Protein AF-A0A349UXV6-F1 (afdb_monomer_lite)

Secondary structure (DSSP, 8-state):
----STTPPP-TT---EEEEEEEEESSSS-EEEEEEEEESS-TT-HHHHHHHHHHHHHHHHHHHHHHHHHHHHHHT--S-----GGGHHHHHHHHHHHHHHHHHHT-

pLDDT: mean 93.15, std 4.02, range [66.38, 98.0]

Foldseek 3Di:
DDQDDPPGDDDPPDKDKDKDWDWADPDPLDIDIDIDIDIPPDPPDVVVVVVVVVVVVVVVVVVVVVVNVVSVCVVVPDDDDDDDPVCPVVVVVVVVVVVVVVVVVVD

Sequence (107 aa):
IGTGGPDRPAVDKTYINVSYNFMTPVDDGLTRYFWFQHRNTDPNDESVSKFMNDGARMAFEEDRAVLTEVHKGMRDRHTPNIDLRLDAGAKLFRKQLQQRIDIENSN

Radius of gyration: 19.34 Å; chains: 1; bounding box: 49×35×49 Å

Structure (mmCIF, N/CA/C/O backbone):
data_AF-A0A349UXV6-F1
#
_entry.id   AF-A0A349UXV6-F1
#
loop_
_atom_site.group_PDB
_atom_site.id
_atom_site.type_symbol
_atom_site.label_atom_id
_atom_site.label_alt_id
_atom_site.label_comp_id
_atom_site.label_asym_id
_atom_site.label_entity_id
_atom_site.label_seq_id
_atom_site.pdbx_PDB_ins_code
_atom_site.Cartn_x
_atom_site.Cartn_y
_atom_site.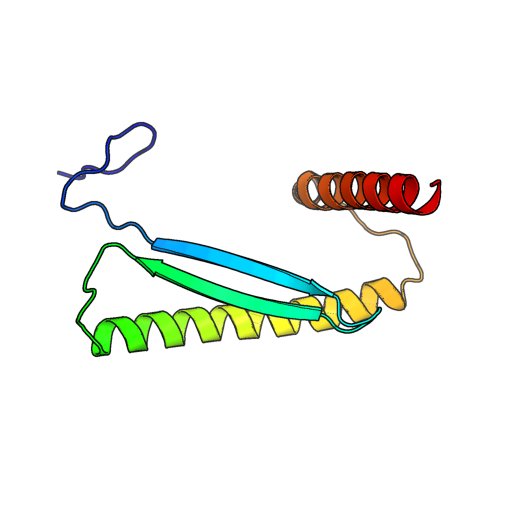Cartn_z
_atom_site.occupancy
_atom_site.B_iso_or_equiv
_atom_site.auth_seq_id
_atom_site.auth_comp_id
_atom_site.auth_asym_id
_atom_site.auth_atom_id
_atom_site.pdbx_PDB_model_num
ATOM 1 N N . ILE A 1 1 ? 29.730 -4.682 -12.077 1.00 78.19 1 ILE A N 1
ATOM 2 C CA . ILE A 1 1 ? 29.758 -3.677 -10.984 1.00 78.19 1 ILE A CA 1
ATOM 3 C C . ILE A 1 1 ? 28.313 -3.257 -10.728 1.00 78.19 1 ILE A C 1
ATOM 5 O O . ILE A 1 1 ? 27.645 -2.913 -11.695 1.00 78.19 1 ILE A O 1
ATOM 9 N N . GLY A 1 2 ? 27.807 -3.375 -9.496 1.00 84.06 2 GLY A N 1
ATOM 10 C CA . GLY A 1 2 ? 26.452 -2.929 -9.138 1.00 84.06 2 GLY A CA 1
ATOM 11 C C . GLY A 1 2 ? 26.426 -1.429 -8.836 1.00 84.06 2 GLY A C 1
ATOM 12 O O . GLY A 1 2 ? 27.364 -0.918 -8.232 1.00 84.06 2 GLY A O 1
ATOM 13 N N . THR A 1 3 ? 25.380 -0.728 -9.274 1.00 88.88 3 THR A N 1
ATOM 14 C CA . THR A 1 3 ? 25.244 0.735 -9.128 1.00 88.88 3 THR A CA 1
ATOM 15 C C . THR A 1 3 ? 24.191 1.158 -8.097 1.00 88.88 3 THR A C 1
ATOM 17 O O . THR A 1 3 ? 24.025 2.351 -7.864 1.00 88.88 3 THR A O 1
ATOM 20 N N . GLY A 1 4 ? 23.481 0.207 -7.478 1.00 87.25 4 GLY A N 1
ATOM 21 C CA . GLY A 1 4 ? 22.444 0.473 -6.473 1.00 87.25 4 GLY A CA 1
ATOM 22 C C . GLY A 1 4 ? 22.983 0.654 -5.049 1.00 87.25 4 GLY A C 1
ATOM 23 O O . GLY A 1 4 ? 24.112 0.270 -4.745 1.00 87.25 4 GLY A O 1
ATOM 24 N N . GLY A 1 5 ? 22.153 1.219 -4.169 1.00 85.56 5 GLY A N 1
ATOM 25 C CA . GLY A 1 5 ? 22.423 1.370 -2.736 1.00 85.56 5 GLY A CA 1
ATOM 26 C C . GLY A 1 5 ? 21.820 2.654 -2.153 1.00 85.56 5 GLY A C 1
ATOM 27 O O . GLY A 1 5 ? 21.416 3.528 -2.923 1.00 85.56 5 GLY A O 1
ATOM 28 N N . PRO A 1 6 ? 21.766 2.785 -0.814 1.00 86.69 6 PRO A N 1
ATOM 29 C CA . PRO A 1 6 ? 21.402 4.039 -0.157 1.00 86.69 6 PRO A CA 1
ATOM 30 C C . PRO A 1 6 ? 22.271 5.196 -0.660 1.00 86.69 6 PRO A C 1
ATOM 32 O O . PRO A 1 6 ? 23.461 5.006 -0.922 1.00 86.69 6 PRO A O 1
ATOM 35 N N . ASP A 1 7 ? 21.661 6.369 -0.834 1.00 87.75 7 ASP A N 1
ATOM 36 C CA . ASP A 1 7 ? 22.309 7.620 -1.262 1.00 87.75 7 ASP A CA 1
ATOM 37 C C . ASP A 1 7 ? 23.028 7.571 -2.624 1.00 87.75 7 ASP A C 1
ATOM 39 O O . ASP A 1 7 ? 23.744 8.501 -3.003 1.00 87.75 7 ASP A O 1
ATOM 43 N N . ARG A 1 8 ? 22.835 6.501 -3.406 1.00 89.69 8 ARG A N 1
ATOM 44 C CA . ARG A 1 8 ? 23.324 6.427 -4.784 1.00 89.69 8 ARG A CA 1
ATOM 45 C C . ARG A 1 8 ? 22.347 7.147 -5.717 1.00 89.69 8 ARG A C 1
ATOM 47 O O . ARG A 1 8 ? 21.142 6.909 -5.621 1.00 89.69 8 ARG A O 1
ATOM 54 N N . PRO A 1 9 ? 22.835 7.990 -6.646 1.00 90.50 9 PRO A N 1
ATOM 55 C CA . PRO A 1 9 ? 21.965 8.600 -7.639 1.00 90.50 9 PRO A CA 1
ATOM 56 C C . PRO A 1 9 ? 21.369 7.525 -8.551 1.00 90.50 9 PRO A C 1
ATOM 58 O O . PRO A 1 9 ? 22.006 6.505 -8.834 1.00 90.50 9 PRO A O 1
ATOM 61 N N . ALA A 1 10 ? 20.154 7.772 -9.039 1.00 89.81 10 ALA A N 1
ATOM 62 C CA . ALA A 1 10 ? 19.598 6.966 -10.114 1.00 89.81 10 ALA A CA 1
ATOM 63 C C . ALA A 1 10 ? 20.486 7.093 -11.362 1.00 89.81 10 ALA A C 1
ATOM 65 O O . ALA A 1 10 ? 20.942 8.182 -11.709 1.00 89.81 10 ALA A O 1
ATOM 66 N N . VAL A 1 11 ? 20.732 5.965 -12.018 1.00 91.31 11 VAL A N 1
ATOM 67 C CA . VAL A 1 11 ? 21.422 5.874 -13.308 1.00 91.31 11 VAL A CA 1
ATOM 68 C C . VAL A 1 11 ? 20.445 5.325 -14.344 1.00 91.31 11 VAL A C 1
ATOM 70 O O . VAL A 1 11 ? 19.387 4.817 -13.979 1.00 91.31 11 VAL A O 1
ATOM 73 N N . ASP A 1 12 ? 20.814 5.331 -15.622 1.00 90.12 12 ASP A N 1
ATOM 74 C CA . ASP A 1 12 ? 19.947 4.855 -16.715 1.00 90.12 12 ASP A CA 1
ATOM 75 C C . ASP A 1 12 ? 19.434 3.415 -16.526 1.00 90.12 12 ASP A C 1
ATOM 77 O O . ASP A 1 12 ? 18.393 3.040 -17.054 1.00 90.12 12 ASP A O 1
ATOM 81 N N . LYS A 1 13 ? 20.156 2.595 -15.751 1.00 89.38 13 LYS A N 1
ATOM 82 C CA . LYS A 1 13 ? 19.789 1.205 -15.428 1.00 89.38 13 LYS A CA 1
ATOM 83 C C . LYS A 1 13 ? 19.021 1.046 -14.113 1.00 89.38 13 LYS A C 1
ATOM 85 O O . LYS A 1 13 ? 18.758 -0.082 -13.701 1.00 89.38 13 LYS A O 1
ATOM 90 N N . THR A 1 14 ? 18.711 2.133 -13.413 1.00 91.56 14 THR A N 1
ATOM 91 C CA . THR A 1 14 ? 17.946 2.073 -12.167 1.00 91.56 14 THR A CA 1
ATOM 92 C C . THR A 1 14 ? 16.498 1.735 -12.488 1.00 91.56 14 THR A C 1
ATOM 94 O O . THR A 1 14 ? 15.780 2.535 -13.084 1.00 91.56 14 THR A O 1
ATOM 97 N N . TYR A 1 15 ? 16.055 0.559 -12.053 1.00 90.50 15 TYR A N 1
ATOM 98 C CA . TYR A 1 15 ? 14.643 0.206 -12.070 1.00 90.50 15 TYR A CA 1
ATOM 99 C C . TYR A 1 15 ? 13.908 0.952 -10.954 1.00 90.50 15 TYR A C 1
ATOM 101 O O . TYR A 1 15 ? 14.271 0.845 -9.782 1.00 90.50 15 TYR A O 1
ATOM 109 N N . ILE A 1 16 ? 12.875 1.704 -11.327 1.00 91.56 16 ILE A N 1
ATOM 110 C CA . ILE A 1 16 ? 11.991 2.417 -10.411 1.00 91.56 16 ILE A CA 1
ATOM 111 C C . ILE A 1 16 ? 10.576 1.917 -10.668 1.00 91.56 16 ILE A C 1
ATOM 113 O O . ILE A 1 16 ? 10.067 2.027 -11.783 1.00 91.56 16 ILE A O 1
ATOM 117 N N . ASN A 1 17 ? 9.940 1.400 -9.620 1.00 92.75 17 ASN A N 1
ATOM 118 C CA . ASN A 1 17 ? 8.523 1.073 -9.616 1.00 92.75 17 ASN A CA 1
ATOM 119 C C . ASN A 1 17 ? 7.890 1.642 -8.349 1.00 92.75 17 ASN A C 1
ATOM 121 O O . ASN A 1 17 ? 8.276 1.294 -7.233 1.00 92.75 17 ASN A O 1
ATOM 125 N N . VAL A 1 18 ? 6.953 2.559 -8.549 1.00 93.69 18 VAL A N 1
ATOM 126 C CA . VAL A 1 18 ? 6.222 3.240 -7.491 1.00 93.69 18 VAL A CA 1
ATOM 127 C C . VAL A 1 18 ? 4.832 2.628 -7.411 1.00 93.69 18 VAL A C 1
ATOM 129 O O . VAL A 1 18 ? 4.074 2.668 -8.380 1.00 93.69 18 VAL A O 1
ATOM 132 N N . SER A 1 19 ? 4.501 2.079 -6.243 1.00 92.56 19 SER A N 1
ATOM 133 C CA . SER A 1 19 ? 3.174 1.546 -5.940 1.00 92.56 19 SER A CA 1
ATOM 134 C C . SER A 1 19 ? 2.328 2.616 -5.258 1.00 92.56 19 SER A C 1
ATOM 136 O O . SER A 1 19 ? 2.729 3.174 -4.235 1.00 92.56 19 SER A O 1
ATOM 138 N N . TYR A 1 20 ? 1.157 2.895 -5.822 1.00 93.88 20 TYR A N 1
ATOM 139 C CA . TYR A 1 20 ? 0.185 3.830 -5.274 1.00 93.88 20 TYR A CA 1
ATOM 140 C C . TYR A 1 20 ? -1.004 3.069 -4.702 1.00 93.88 20 TYR A C 1
ATOM 142 O O . TYR A 1 20 ? -1.534 2.173 -5.356 1.00 93.88 20 TYR A O 1
ATOM 150 N N . ASN A 1 21 ? -1.429 3.452 -3.497 1.00 93.50 21 ASN A N 1
ATOM 151 C CA . ASN A 1 21 ? -2.471 2.770 -2.736 1.00 93.50 21 ASN A CA 1
ATOM 152 C C . ASN A 1 21 ? -3.394 3.811 -2.097 1.00 93.50 21 ASN A C 1
ATOM 154 O O . ASN A 1 21 ? -2.971 4.561 -1.217 1.00 93.50 21 ASN A O 1
ATOM 158 N N . PHE A 1 22 ? -4.645 3.867 -2.551 1.00 93.62 22 PHE A N 1
ATOM 159 C CA . PHE A 1 22 ? -5.644 4.820 -2.074 1.00 93.62 22 PHE A CA 1
ATOM 160 C C . PHE A 1 22 ? -6.877 4.079 -1.577 1.00 93.62 22 PHE A C 1
ATOM 162 O O . PHE A 1 22 ? -7.478 3.299 -2.312 1.00 93.62 22 PHE A O 1
ATOM 169 N N . MET A 1 23 ? -7.285 4.355 -0.344 1.00 92.88 23 MET A N 1
ATOM 170 C CA . MET A 1 23 ? -8.504 3.804 0.238 1.00 92.88 23 MET A CA 1
ATOM 171 C C . MET A 1 23 ? -9.515 4.926 0.440 1.00 92.88 23 MET A C 1
ATOM 173 O O . MET A 1 23 ? -9.207 5.948 1.053 1.00 92.88 23 MET A O 1
ATOM 177 N N . THR A 1 24 ? -10.719 4.733 -0.082 1.00 95.56 24 THR A N 1
ATOM 178 C CA . THR A 1 24 ? -11.844 5.650 0.085 1.00 95.56 24 THR A CA 1
ATOM 179 C C . THR A 1 24 ? -12.952 4.920 0.841 1.00 95.56 24 THR A C 1
ATOM 181 O O . THR A 1 24 ? -13.493 3.949 0.300 1.00 95.56 24 THR A O 1
ATOM 184 N N . PRO A 1 25 ? -13.300 5.358 2.064 1.00 94.31 25 PRO A N 1
ATOM 185 C CA . PRO A 1 25 ? -14.436 4.809 2.796 1.00 94.31 25 PRO A CA 1
ATOM 186 C C . PRO A 1 25 ? -15.723 4.929 1.977 1.00 94.31 25 PRO A C 1
ATOM 188 O O . PRO A 1 25 ? -15.969 5.965 1.358 1.00 94.31 25 PRO A O 1
ATOM 191 N N . VAL A 1 26 ? -16.521 3.863 1.953 1.00 97.19 26 VAL A N 1
ATOM 192 C CA . VAL A 1 26 ? -17.882 3.874 1.396 1.00 97.19 26 VAL A CA 1
ATOM 193 C C . VAL A 1 26 ? -18.884 3.934 2.544 1.00 97.19 26 VAL A C 1
ATOM 195 O O . VAL A 1 26 ? -19.758 4.795 2.545 1.00 97.19 26 VAL A O 1
ATOM 198 N N . ASP A 1 27 ? -18.701 3.062 3.534 1.00 95.00 27 ASP A N 1
ATOM 199 C CA . ASP A 1 27 ? -19.425 3.030 4.804 1.00 95.00 27 ASP A CA 1
ATOM 200 C C . ASP A 1 27 ? -18.500 2.493 5.922 1.00 95.00 27 ASP A C 1
ATOM 202 O O . ASP A 1 27 ? -17.272 2.537 5.791 1.00 95.00 27 ASP A O 1
ATOM 206 N N . ASP A 1 28 ? -19.069 2.044 7.044 1.00 90.81 28 ASP A N 1
ATOM 207 C CA . ASP A 1 28 ? -18.330 1.574 8.221 1.00 90.81 28 ASP A CA 1
ATOM 208 C C . ASP A 1 28 ? -17.602 0.231 8.014 1.00 90.81 28 ASP A C 1
ATOM 210 O O . ASP A 1 28 ? -16.570 -0.014 8.648 1.00 90.81 28 ASP A O 1
ATOM 214 N N . GLY A 1 29 ? -18.112 -0.621 7.122 1.00 92.94 29 GLY A N 1
ATOM 215 C CA . GLY A 1 29 ? -17.597 -1.960 6.834 1.00 92.94 29 GLY A CA 1
ATOM 216 C C . GLY A 1 29 ? -17.026 -2.123 5.426 1.00 92.94 29 GLY A C 1
ATOM 217 O O . GLY A 1 29 ? -16.421 -3.155 5.122 1.00 92.94 29 GLY A O 1
ATOM 218 N N . LEU A 1 30 ? -17.196 -1.122 4.560 1.00 94.19 30 LEU A N 1
ATOM 219 C CA . LEU A 1 30 ? -16.803 -1.167 3.160 1.00 94.19 30 LEU A CA 1
ATOM 220 C C . LEU A 1 30 ? -15.878 -0.005 2.791 1.00 94.19 30 LEU A C 1
ATOM 222 O O . LEU A 1 30 ? -16.176 1.175 2.972 1.00 94.19 30 LEU A O 1
ATOM 226 N N . THR A 1 31 ? -14.756 -0.350 2.163 1.00 94.81 31 THR A N 1
ATOM 227 C CA . THR A 1 31 ? -13.820 0.606 1.571 1.00 94.81 31 THR A CA 1
ATOM 228 C C . THR A 1 31 ? -13.596 0.266 0.108 1.00 94.81 31 THR A C 1
ATOM 230 O O . THR A 1 31 ? -13.529 -0.905 -0.274 1.00 94.81 31 THR A O 1
ATOM 233 N N . ARG A 1 32 ? -13.437 1.295 -0.723 1.00 94.94 32 ARG A N 1
ATOM 234 C CA . ARG A 1 32 ? -12.941 1.136 -2.087 1.00 94.94 32 ARG A CA 1
ATOM 235 C C . ARG A 1 32 ? -11.439 1.359 -2.093 1.00 94.94 32 ARG A C 1
ATOM 237 O O . ARG A 1 32 ? -10.972 2.431 -1.724 1.00 94.94 32 ARG A O 1
ATOM 244 N N . TYR A 1 33 ? -10.698 0.347 -2.522 1.00 93.44 33 TYR A N 1
ATOM 245 C CA . TYR A 1 33 ? -9.244 0.382 -2.558 1.00 93.44 33 TYR A CA 1
ATOM 246 C C . TYR A 1 33 ? -8.767 0.440 -4.016 1.00 93.44 33 TYR A C 1
ATOM 248 O O . TYR A 1 33 ? -8.914 -0.516 -4.776 1.00 93.44 33 TYR A O 1
ATOM 256 N N . PHE A 1 34 ? -8.235 1.598 -4.402 1.00 92.75 34 PHE A N 1
ATOM 257 C CA . PHE A 1 34 ? -7.598 1.842 -5.689 1.00 92.75 34 PHE A CA 1
ATOM 258 C C . PHE A 1 34 ? -6.095 1.608 -5.579 1.00 92.75 34 PHE A C 1
ATOM 260 O O . PHE A 1 34 ? -5.435 2.159 -4.695 1.00 92.75 34 PHE A O 1
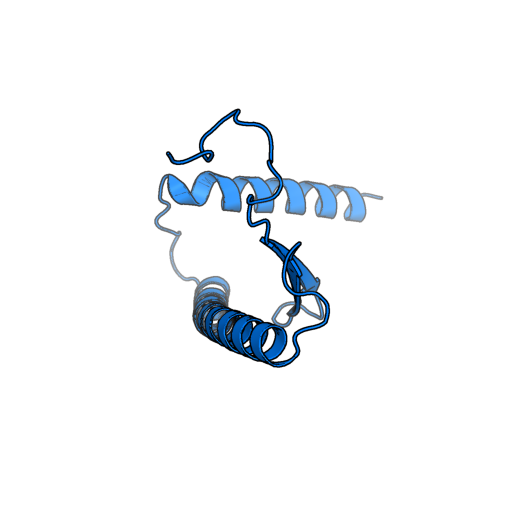ATOM 267 N N . TRP A 1 35 ? -5.555 0.840 -6.515 1.00 92.56 35 TRP A N 1
ATOM 268 C CA . TRP A 1 35 ? -4.132 0.558 -6.603 1.00 92.56 35 TRP A CA 1
ATOM 269 C C . TRP A 1 35 ? -3.669 0.653 -8.051 1.00 92.56 35 TRP A C 1
ATOM 271 O O . TRP A 1 35 ? -4.424 0.362 -8.979 1.00 92.56 35 TRP A O 1
ATOM 281 N N . PHE A 1 36 ? -2.425 1.078 -8.238 1.00 92.00 36 PHE A N 1
ATOM 282 C CA . PHE A 1 36 ? -1.726 0.986 -9.514 1.00 92.00 36 PHE A CA 1
ATOM 283 C C . PHE A 1 36 ? -0.224 1.140 -9.299 1.00 92.00 36 PHE A C 1
ATOM 285 O O . PHE A 1 36 ? 0.240 1.636 -8.270 1.00 92.00 36 PHE A O 1
ATOM 292 N N . GLN A 1 37 ? 0.540 0.724 -10.301 1.00 92.19 37 GLN A N 1
ATOM 293 C CA . GLN A 1 37 ? 1.988 0.851 -10.309 1.00 92.19 37 GLN A CA 1
ATOM 294 C C . GLN A 1 37 ? 2.433 1.730 -11.470 1.00 92.19 37 GLN A C 1
ATOM 296 O O . GLN A 1 37 ? 1.928 1.608 -12.586 1.00 92.19 37 GLN A O 1
ATOM 301 N N . HIS A 1 38 ? 3.409 2.592 -11.208 1.00 93.81 38 HIS A N 1
ATOM 302 C CA . HIS A 1 38 ? 4.093 3.376 -12.225 1.00 93.81 38 HIS A CA 1
ATOM 303 C C . HIS A 1 38 ? 5.558 2.949 -12.267 1.00 93.81 38 HIS A C 1
ATOM 305 O O . HIS A 1 38 ? 6.254 3.012 -11.253 1.00 93.81 38 HIS A O 1
ATOM 311 N N . ARG A 1 39 ? 6.023 2.509 -13.438 1.00 93.81 39 ARG A N 1
ATOM 312 C CA . ARG A 1 39 ? 7.405 2.069 -13.654 1.00 93.81 39 ARG A CA 1
ATOM 313 C C . ARG A 1 39 ? 8.091 2.888 -14.741 1.00 93.81 39 ARG A C 1
ATOM 315 O O . ARG A 1 39 ? 7.436 3.347 -15.670 1.00 93.81 39 ARG A O 1
ATOM 322 N N . ASN A 1 40 ? 9.412 3.018 -14.642 1.00 94.50 40 ASN A N 1
ATOM 323 C CA . ASN A 1 40 ? 10.235 3.758 -15.606 1.00 94.50 40 ASN A CA 1
ATOM 324 C C . ASN A 1 40 ? 10.776 2.904 -16.772 1.00 94.50 40 ASN A C 1
ATOM 326 O O . ASN A 1 40 ? 11.621 3.373 -17.529 1.00 94.50 40 ASN A O 1
ATOM 330 N N . THR A 1 41 ? 10.333 1.654 -16.896 1.00 93.31 41 THR A N 1
ATOM 331 C CA . THR A 1 41 ? 10.849 0.662 -17.851 1.00 93.31 41 THR A CA 1
ATOM 332 C C . THR A 1 41 ? 9.735 0.103 -18.723 1.00 93.31 41 THR A C 1
ATOM 334 O O . THR A 1 41 ? 8.584 -0.001 -18.290 1.00 93.31 41 THR A O 1
ATOM 337 N N . ASP A 1 42 ? 10.096 -0.247 -19.958 1.00 94.25 42 ASP A N 1
ATOM 338 C CA . ASP A 1 42 ? 9.239 -0.943 -20.922 1.00 94.25 42 ASP A CA 1
ATOM 339 C C . ASP A 1 42 ? 7.820 -0.340 -21.033 1.00 94.25 42 ASP A C 1
ATOM 341 O O . ASP A 1 42 ? 6.823 -1.041 -20.819 1.00 94.25 42 ASP A O 1
ATOM 345 N N . PRO A 1 43 ? 7.695 0.977 -21.319 1.00 93.75 43 PRO A N 1
ATOM 346 C CA . PRO A 1 43 ? 6.406 1.673 -21.285 1.00 93.75 43 PRO A CA 1
ATOM 347 C C . PRO A 1 43 ? 5.447 1.217 -22.391 1.00 93.75 43 PRO A C 1
ATOM 349 O O . PRO A 1 43 ? 4.238 1.341 -22.235 1.00 93.75 43 PRO A O 1
ATOM 352 N N . ASN A 1 44 ? 5.986 0.675 -23.487 1.00 96.75 44 ASN A N 1
ATOM 353 C CA . ASN A 1 44 ? 5.223 0.214 -24.649 1.00 96.75 44 ASN A CA 1
ATOM 354 C C . ASN A 1 44 ? 5.179 -1.322 -24.760 1.00 96.75 44 ASN A C 1
ATOM 356 O O . ASN A 1 44 ? 4.677 -1.840 -25.753 1.00 96.75 44 ASN A O 1
ATOM 360 N N . ASP A 1 45 ? 5.735 -2.055 -23.787 1.00 97.62 45 ASP A N 1
ATOM 361 C CA . ASP A 1 45 ? 5.706 -3.519 -23.791 1.00 97.62 45 ASP A CA 1
ATOM 362 C C . ASP A 1 45 ? 4.457 -4.017 -23.054 1.00 97.62 45 ASP A C 1
ATOM 364 O O . ASP A 1 45 ? 4.336 -3.951 -21.822 1.00 97.62 45 ASP A O 1
ATOM 368 N N . GLU A 1 46 ? 3.493 -4.512 -23.825 1.00 97.12 46 GLU A N 1
ATOM 369 C CA . GLU A 1 46 ? 2.247 -5.058 -23.290 1.00 97.12 46 GLU A CA 1
ATOM 370 C C . GLU A 1 46 ? 2.466 -6.346 -22.488 1.00 97.12 46 GLU A C 1
ATOM 372 O O . GLU A 1 46 ? 1.755 -6.584 -21.510 1.00 97.12 46 GLU A O 1
ATOM 377 N N . SER A 1 47 ? 3.465 -7.159 -22.845 1.00 97.94 47 SER A N 1
ATOM 378 C CA . SER A 1 47 ? 3.750 -8.421 -22.156 1.00 97.94 47 SER A CA 1
ATOM 379 C C . SER A 1 47 ? 4.296 -8.172 -20.750 1.00 97.94 47 SER A C 1
ATOM 381 O O . SER A 1 47 ? 3.810 -8.766 -19.782 1.00 97.94 47 SER A O 1
ATOM 383 N N . VAL A 1 48 ? 5.214 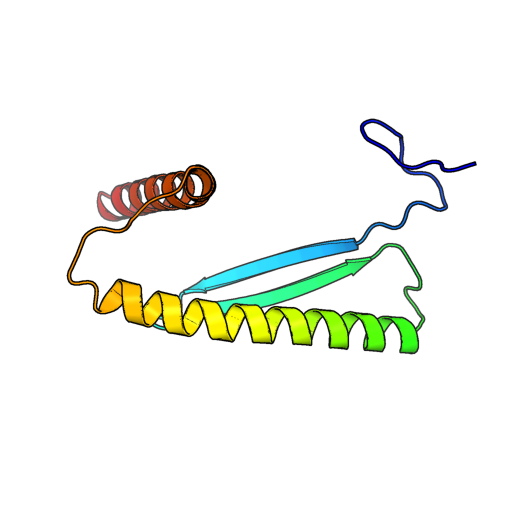-7.208 -20.614 1.00 95.56 48 VAL A N 1
ATOM 384 C CA . VAL A 1 48 ? 5.726 -6.751 -19.315 1.00 95.56 48 VAL A CA 1
ATOM 385 C C . VAL A 1 48 ? 4.605 -6.098 -18.515 1.00 95.56 48 VAL A C 1
ATOM 387 O O . VAL A 1 48 ? 4.438 -6.390 -17.330 1.00 95.56 48 VAL A O 1
ATOM 390 N N . SER A 1 49 ? 3.783 -5.261 -19.156 1.00 95.25 49 SER A N 1
ATOM 391 C CA . SER A 1 49 ? 2.632 -4.626 -18.503 1.00 95.25 49 SER A CA 1
ATOM 392 C C . SER A 1 49 ? 1.665 -5.652 -17.921 1.00 95.25 49 SER A C 1
ATOM 394 O O . SER A 1 49 ? 1.262 -5.527 -16.764 1.00 95.25 49 SER A O 1
ATOM 396 N N . LYS A 1 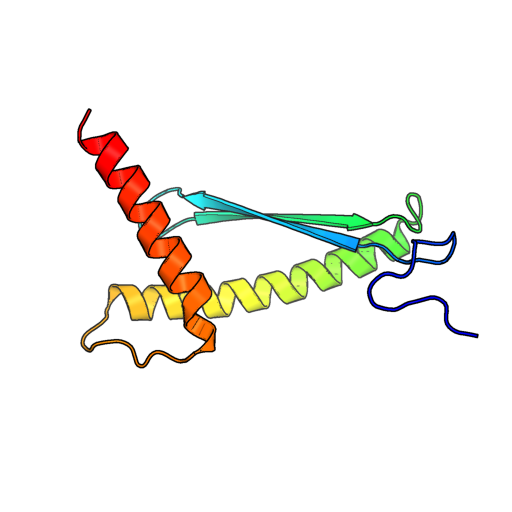50 ? 1.338 -6.692 -18.693 1.00 96.31 50 LYS A N 1
ATOM 397 C CA . LYS A 1 50 ? 0.468 -7.778 -18.252 1.00 96.31 50 LYS A CA 1
ATOM 398 C C . LYS A 1 50 ? 1.077 -8.549 -17.084 1.00 96.31 50 LYS A C 1
ATOM 400 O O . LYS A 1 50 ? 0.402 -8.726 -16.075 1.00 96.31 50 LYS A O 1
ATOM 405 N N . PHE A 1 51 ? 2.337 -8.965 -17.199 1.00 95.25 51 PHE A N 1
ATOM 406 C CA . PHE A 1 51 ? 3.021 -9.721 -16.149 1.00 95.25 51 PHE A CA 1
ATOM 407 C C . PHE A 1 51 ? 3.044 -8.960 -14.815 1.00 95.25 51 PHE A C 1
ATOM 409 O O . PHE A 1 51 ? 2.673 -9.500 -13.774 1.00 95.25 51 PHE A O 1
ATOM 416 N N . MET A 1 52 ? 3.413 -7.678 -14.859 1.00 93.75 52 MET A N 1
ATOM 417 C CA . MET A 1 52 ? 3.463 -6.812 -13.680 1.00 93.75 52 MET A CA 1
ATOM 418 C C . MET A 1 52 ? 2.077 -6.600 -13.062 1.00 93.75 52 MET A C 1
ATOM 420 O O . MET A 1 52 ? 1.925 -6.686 -11.844 1.00 93.75 52 MET A O 1
ATOM 424 N N . ASN A 1 53 ? 1.057 -6.360 -13.891 1.00 93.81 53 ASN A N 1
ATOM 425 C CA . ASN A 1 53 ? -0.316 -6.181 -13.426 1.00 93.81 53 ASN A CA 1
ATOM 426 C C . ASN A 1 53 ? -0.889 -7.459 -12.792 1.00 93.81 53 ASN A C 1
ATOM 428 O O . ASN A 1 53 ? -1.554 -7.381 -11.762 1.00 93.81 53 ASN A O 1
ATOM 432 N N . ASP A 1 54 ? -0.613 -8.629 -13.373 1.00 95.69 54 ASP A N 1
ATOM 433 C CA . ASP A 1 54 ? -1.045 -9.915 -12.819 1.00 95.69 54 ASP A CA 1
ATOM 434 C C . ASP A 1 54 ? -0.383 -10.176 -11.453 1.00 95.69 54 ASP A C 1
ATOM 436 O O . ASP A 1 54 ? -1.058 -10.589 -10.508 1.00 95.69 54 ASP A O 1
ATOM 440 N N . GLY A 1 55 ? 0.911 -9.859 -11.314 1.00 93.75 55 GLY A N 1
ATOM 441 C CA . GLY A 1 55 ? 1.626 -9.945 -10.037 1.00 93.75 55 GLY A CA 1
ATOM 442 C C . GLY A 1 55 ? 1.085 -8.979 -8.979 1.00 93.75 55 GLY A C 1
ATOM 443 O O . GLY A 1 55 ? 0.845 -9.376 -7.840 1.00 93.75 55 GLY A O 1
ATOM 444 N N . ALA A 1 56 ? 0.827 -7.725 -9.354 1.00 92.56 56 ALA A N 1
ATOM 445 C CA . ALA A 1 56 ? 0.242 -6.738 -8.448 1.00 92.56 56 ALA A CA 1
ATOM 446 C C . ALA A 1 56 ? -1.179 -7.132 -8.006 1.00 92.56 56 ALA A C 1
ATOM 448 O O . ALA A 1 56 ? -1.513 -7.016 -6.827 1.00 92.56 56 ALA A O 1
ATOM 449 N N . ARG A 1 57 ? -1.992 -7.676 -8.922 1.00 94.00 57 ARG A N 1
ATOM 450 C CA . ARG A 1 57 ? -3.326 -8.196 -8.601 1.00 94.00 57 ARG A CA 1
ATOM 451 C C . ARG A 1 57 ? -3.261 -9.351 -7.605 1.00 94.00 57 ARG A C 1
ATOM 453 O O . ARG A 1 57 ? -4.080 -9.387 -6.695 1.00 94.00 57 ARG A O 1
ATOM 460 N N . MET A 1 58 ? -2.321 -10.281 -7.769 1.00 95.50 58 MET A N 1
ATOM 461 C CA . MET A 1 58 ? -2.139 -11.393 -6.830 1.00 95.50 58 MET A CA 1
ATOM 462 C C . MET A 1 58 ? -1.871 -10.876 -5.410 1.00 95.50 58 MET A C 1
ATOM 464 O O . MET A 1 58 ? -2.623 -11.214 -4.500 1.00 95.50 58 MET A O 1
ATOM 468 N N . ALA A 1 59 ? -0.871 -10.005 -5.241 1.00 92.00 59 ALA A N 1
ATOM 469 C CA . ALA A 1 59 ? -0.528 -9.432 -3.937 1.00 92.00 59 ALA A CA 1
ATOM 470 C C . ALA A 1 59 ? -1.710 -8.668 -3.312 1.00 92.00 59 ALA A C 1
ATOM 472 O O . ALA A 1 59 ? -1.986 -8.785 -2.121 1.00 92.00 59 ALA A O 1
ATOM 473 N N . PHE A 1 60 ? -2.464 -7.932 -4.129 1.00 91.12 60 PHE A N 1
ATOM 474 C CA . PHE A 1 60 ? -3.641 -7.209 -3.660 1.00 91.12 60 PHE A CA 1
ATOM 475 C C . PHE A 1 60 ? -4.759 -8.135 -3.160 1.00 91.12 60 PHE A C 1
ATOM 477 O O . PHE A 1 60 ? -5.432 -7.840 -2.172 1.00 91.12 60 PHE A O 1
ATOM 484 N N . GLU A 1 61 ? -4.995 -9.250 -3.849 1.00 94.62 61 GLU A N 1
ATOM 485 C CA . GLU A 1 61 ? -6.007 -10.227 -3.446 1.00 94.62 61 GLU A CA 1
ATOM 486 C C . GLU A 1 61 ? -5.628 -10.924 -2.129 1.00 94.62 61 GLU A C 1
ATOM 488 O O . GLU A 1 61 ? -6.511 -11.178 -1.303 1.00 94.62 61 GLU A O 1
ATOM 493 N N . GLU A 1 62 ? -4.331 -11.160 -1.901 1.00 95.94 62 GLU A N 1
ATOM 494 C CA . GLU A 1 62 ? -3.798 -11.637 -0.619 1.00 95.94 62 GLU A CA 1
ATOM 495 C C . GLU A 1 62 ? -4.046 -10.617 0.502 1.00 95.94 62 GLU A C 1
ATOM 497 O O . GLU A 1 62 ? -4.666 -10.956 1.516 1.00 95.94 62 GLU A O 1
ATOM 502 N N . ASP A 1 63 ? -3.663 -9.352 0.291 1.00 93.56 63 ASP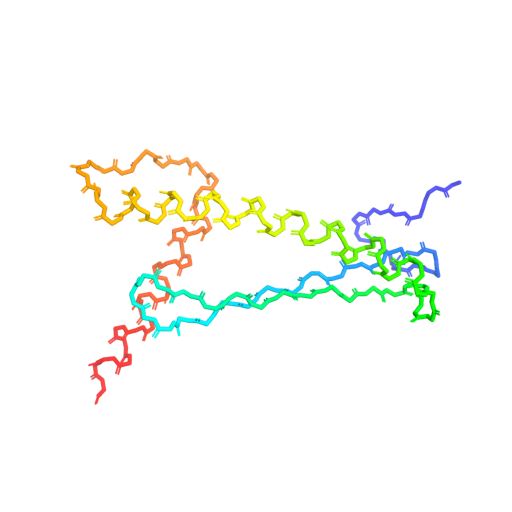 A N 1
ATOM 503 C CA . ASP A 1 63 ? -3.907 -8.262 1.244 1.00 93.56 63 ASP A CA 1
ATOM 504 C C . ASP A 1 63 ? -5.401 -8.126 1.565 1.00 93.56 63 ASP A C 1
ATOM 506 O O . ASP A 1 63 ? -5.789 -8.023 2.732 1.00 93.56 63 ASP A O 1
ATOM 510 N N . ARG A 1 64 ? -6.276 -8.179 0.549 1.00 94.06 64 ARG A N 1
ATOM 511 C CA . ARG A 1 64 ? -7.732 -8.100 0.736 1.00 94.06 64 ARG A CA 1
ATOM 512 C C . ARG A 1 64 ? -8.241 -9.214 1.646 1.00 94.06 64 ARG A C 1
ATOM 514 O O . ARG A 1 64 ? -9.072 -8.946 2.518 1.00 94.06 64 ARG A O 1
ATOM 521 N N . ALA A 1 65 ? -7.792 -10.451 1.434 1.00 96.44 65 ALA A N 1
ATOM 522 C CA . ALA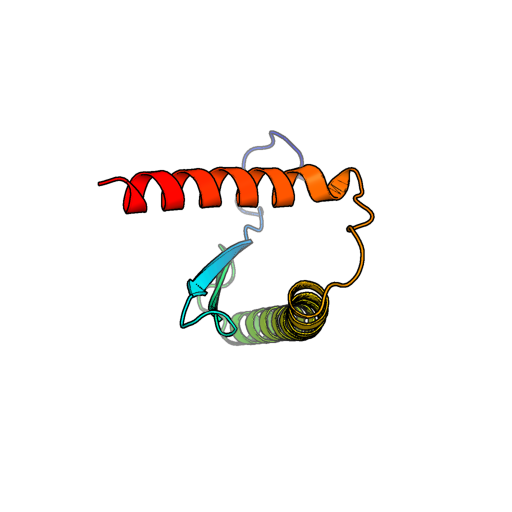 A 1 65 ? -8.223 -11.589 2.241 1.00 96.44 65 ALA A CA 1
ATOM 523 C C . ALA A 1 65 ? -7.846 -11.392 3.717 1.00 96.44 65 ALA A C 1
ATOM 525 O O . ALA A 1 65 ? -8.702 -11.530 4.592 1.00 96.44 65 ALA A O 1
ATOM 526 N N . VAL A 1 66 ? -6.606 -10.973 3.989 1.00 95.62 66 VAL A N 1
ATOM 527 C CA . VAL A 1 66 ? -6.131 -10.701 5.355 1.00 95.62 66 VAL A CA 1
ATOM 528 C C . VAL A 1 66 ? -6.895 -9.537 5.988 1.00 95.62 66 VAL A C 1
ATOM 530 O O . VAL A 1 66 ? -7.412 -9.670 7.097 1.00 95.62 66 VAL A O 1
ATOM 533 N N . LEU A 1 67 ? -7.017 -8.406 5.287 1.00 93.44 67 LEU A N 1
ATOM 534 C CA . LEU A 1 67 ? -7.693 -7.211 5.800 1.00 93.44 67 LEU A CA 1
ATOM 535 C C . LEU A 1 67 ? -9.171 -7.467 6.116 1.00 93.44 67 LEU A C 1
ATOM 537 O O . LEU A 1 67 ? -9.688 -6.924 7.092 1.00 93.44 67 LEU A O 1
ATOM 541 N N . THR A 1 68 ? -9.834 -8.323 5.336 1.00 94.81 68 THR A N 1
ATOM 542 C CA . THR A 1 68 ? -11.234 -8.703 5.571 1.00 94.81 68 THR A CA 1
ATOM 543 C C . THR A 1 68 ? -11.395 -9.441 6.900 1.00 94.81 68 THR A C 1
ATOM 545 O O . THR A 1 68 ? -12.273 -9.097 7.692 1.00 94.81 68 THR A O 1
ATOM 548 N N . GLU A 1 69 ? -10.536 -10.423 7.186 1.00 96.31 69 GLU A N 1
ATOM 549 C CA . GLU A 1 69 ? -10.594 -11.158 8.457 1.00 96.31 69 GLU A CA 1
ATOM 550 C C . GLU A 1 69 ? -10.155 -10.292 9.644 1.00 96.31 69 GLU A C 1
ATOM 552 O O . GLU A 1 69 ? -10.784 -10.327 10.704 1.00 96.31 69 GLU A O 1
ATOM 557 N N . VAL A 1 70 ? -9.141 -9.441 9.456 1.00 92.81 70 VAL A N 1
ATOM 558 C CA . VAL A 1 70 ? -8.723 -8.464 10.473 1.00 92.81 70 VAL A CA 1
ATOM 559 C C . VAL A 1 70 ? -9.869 -7.514 10.820 1.00 92.81 70 VAL A C 1
ATOM 561 O O . VAL A 1 70 ? -10.120 -7.280 12.001 1.00 92.81 70 VAL A O 1
ATOM 564 N N . HIS A 1 71 ? -10.603 -6.999 9.828 1.00 92.75 71 HIS A N 1
ATOM 565 C CA . HIS A 1 71 ? -11.745 -6.117 10.070 1.00 92.75 71 HIS A CA 1
ATOM 566 C C . HIS A 1 71 ? -12.841 -6.811 10.890 1.00 92.75 71 HIS A C 1
ATOM 568 O O . HIS A 1 71 ? -13.314 -6.236 11.871 1.00 92.75 71 HIS A O 1
ATOM 574 N N . LYS A 1 72 ? -13.187 -8.066 10.563 1.00 93.88 72 LYS A N 1
ATOM 575 C CA . LYS A 1 72 ? -14.142 -8.860 11.360 1.00 93.88 72 LYS A CA 1
ATOM 576 C C . LYS A 1 72 ? -13.686 -8.981 12.815 1.00 93.88 72 LYS A C 1
ATOM 578 O O . LYS A 1 72 ? -14.456 -8.683 13.724 1.00 93.88 72 LYS A O 1
ATOM 583 N N . GLY A 1 73 ? -12.421 -9.343 13.038 1.00 93.38 73 GLY A N 1
ATOM 584 C CA . GLY A 1 73 ? -11.856 -9.466 14.384 1.00 93.38 73 GLY A CA 1
ATOM 585 C C . GLY A 1 73 ? -11.812 -8.143 15.157 1.00 93.38 73 GLY A C 1
ATOM 586 O O . GLY A 1 73 ? -12.023 -8.128 16.367 1.00 93.38 73 GLY A O 1
ATOM 587 N N . MET A 1 74 ? -11.569 -7.023 14.470 1.00 90.50 74 MET A N 1
ATOM 588 C CA . MET A 1 74 ? -11.590 -5.690 15.078 1.00 90.50 74 MET A CA 1
ATOM 589 C C . MET A 1 74 ? -13.003 -5.242 15.460 1.00 90.50 74 MET A C 1
ATOM 591 O O . MET A 1 74 ? -13.166 -4.617 16.509 1.00 90.50 74 MET A O 1
ATOM 595 N N . ARG A 1 75 ? -14.005 -5.550 14.629 1.00 91.38 75 ARG A N 1
ATOM 596 C CA . ARG A 1 75 ? -15.413 -5.232 14.894 1.00 91.38 75 ARG A CA 1
ATOM 597 C C . ARG A 1 75 ? -15.953 -6.046 16.068 1.00 91.38 75 ARG A C 1
ATOM 599 O O . ARG A 1 75 ? -16.556 -5.485 16.976 1.00 91.38 75 ARG A O 1
ATOM 606 N N . ASP A 1 76 ? -15.658 -7.341 16.089 1.00 92.56 76 ASP A N 1
ATOM 607 C CA . ASP A 1 76 ? -16.193 -8.289 17.071 1.00 92.56 76 ASP A CA 1
ATOM 608 C C . ASP A 1 76 ? -15.195 -8.506 18.234 1.00 92.56 76 ASP A C 1
ATOM 610 O O . ASP A 1 76 ? -15.035 -9.605 18.773 1.00 92.56 76 ASP A O 1
ATOM 614 N N . ARG A 1 77 ? -14.454 -7.455 18.610 1.00 91.50 77 ARG A N 1
ATOM 615 C CA . ARG A 1 77 ? -13.342 -7.535 19.567 1.00 91.50 77 ARG A CA 1
ATOM 616 C C . ARG A 1 77 ? -13.831 -7.647 21.015 1.00 91.50 77 ARG A C 1
ATOM 618 O O . ARG A 1 77 ? -14.441 -6.721 21.540 1.00 91.50 77 ARG A O 1
ATOM 625 N N . HIS A 1 78 ? -13.429 -8.719 21.702 1.00 92.81 78 HIS A N 1
ATOM 626 C CA . HIS A 1 78 ? -13.783 -8.977 23.109 1.00 92.81 78 HIS A CA 1
ATOM 627 C C . HIS A 1 78 ? -12.658 -8.656 24.109 1.00 92.81 78 HIS A C 1
ATOM 629 O O . HIS A 1 78 ? -12.917 -8.454 25.293 1.00 92.81 78 HIS A O 1
ATOM 635 N N . THR A 1 79 ? -11.405 -8.599 23.648 1.00 92.94 79 THR A N 1
ATOM 636 C CA . THR A 1 79 ? -10.220 -8.343 24.483 1.00 92.94 79 THR A CA 1
ATOM 637 C C . THR A 1 79 ? -9.321 -7.271 23.862 1.00 92.94 79 THR A C 1
ATOM 639 O O . THR A 1 79 ? -9.380 -7.053 22.652 1.00 92.94 79 THR A O 1
ATOM 642 N N . PRO A 1 80 ? -8.456 -6.601 24.643 1.00 90.50 80 PRO A N 1
ATOM 643 C CA . PRO A 1 80 ? -7.449 -5.696 24.089 1.00 90.50 80 PRO A CA 1
ATOM 644 C C . PRO A 1 80 ? -6.506 -6.392 23.092 1.00 90.50 80 PRO A C 1
ATOM 646 O O . PRO A 1 80 ? -6.284 -7.601 23.180 1.00 90.50 80 PRO A O 1
ATOM 649 N N . ASN A 1 81 ? -5.929 -5.621 22.164 1.00 89.75 81 ASN A N 1
ATOM 650 C CA . ASN A 1 81 ? -4.935 -6.128 21.214 1.00 89.75 81 ASN A CA 1
ATOM 651 C C . ASN A 1 81 ? -3.602 -6.411 21.926 1.00 89.75 81 ASN A C 1
ATOM 653 O O . ASN A 1 81 ? -3.220 -5.686 22.845 1.00 89.75 81 ASN A O 1
ATOM 657 N N . ILE A 1 82 ? -2.870 -7.423 21.453 1.00 92.50 82 ILE A N 1
ATOM 658 C CA . ILE A 1 82 ? -1.454 -7.605 21.788 1.00 92.50 82 ILE A CA 1
ATOM 659 C C . ILE A 1 82 ? -0.653 -6.829 20.754 1.00 92.50 82 ILE A C 1
ATOM 661 O O . ILE A 1 82 ? -0.594 -7.220 19.592 1.00 92.50 82 ILE A O 1
ATOM 665 N N . ASP A 1 83 ? -0.062 -5.721 21.177 1.00 92.25 83 ASP A N 1
ATOM 666 C CA . ASP A 1 83 ? 0.631 -4.825 20.264 1.00 92.25 83 ASP A CA 1
ATOM 667 C C . ASP A 1 83 ? 2.132 -5.097 20.237 1.00 92.25 83 ASP A C 1
ATOM 669 O O . ASP A 1 83 ? 2.791 -5.239 21.271 1.00 92.25 83 ASP A O 1
ATOM 673 N N . LEU A 1 84 ? 2.681 -5.110 19.032 1.00 94.75 84 LEU A N 1
ATOM 674 C CA . LEU A 1 84 ? 4.095 -5.281 18.763 1.00 94.75 84 LEU A CA 1
ATOM 675 C C . LEU A 1 84 ? 4.735 -3.934 18.421 1.00 94.75 84 LEU A C 1
ATOM 677 O O . LEU A 1 84 ? 4.080 -2.958 18.054 1.00 94.75 84 LEU A O 1
ATOM 681 N N . ARG A 1 85 ? 6.070 -3.871 18.487 1.00 95.31 85 ARG A N 1
ATOM 682 C CA . ARG A 1 85 ? 6.809 -2.649 18.120 1.00 95.31 85 ARG A CA 1
ATOM 683 C C . ARG A 1 85 ? 6.553 -2.210 16.674 1.00 95.31 85 ARG A C 1
ATOM 685 O O . ARG A 1 85 ? 6.589 -1.014 16.401 1.00 95.31 85 ARG A O 1
ATOM 692 N N . LEU A 1 86 ? 6.279 -3.156 15.775 1.00 95.12 86 LEU A N 1
ATOM 693 C CA . LEU A 1 86 ? 5.956 -2.880 14.372 1.00 95.12 86 LEU A CA 1
ATOM 694 C C . LEU A 1 86 ? 4.602 -2.166 14.190 1.00 95.12 86 LEU A C 1
ATOM 696 O O . LEU A 1 86 ? 4.418 -1.467 13.198 1.00 95.12 86 LEU A O 1
ATOM 700 N N . ASP A 1 87 ? 3.697 -2.238 15.173 1.00 93.94 87 ASP A N 1
ATOM 701 C CA . ASP A 1 87 ? 2.372 -1.603 15.102 1.00 93.94 87 ASP A CA 1
ATOM 702 C C . ASP A 1 87 ? 2.399 -0.097 15.393 1.00 93.94 87 ASP A C 1
ATOM 704 O O . ASP A 1 87 ? 1.393 0.599 15.215 1.00 93.94 87 ASP A O 1
ATOM 708 N N . ALA A 1 88 ? 3.542 0.434 15.842 1.00 96.19 88 ALA A N 1
ATOM 709 C CA . ALA A 1 88 ? 3.675 1.827 16.258 1.00 96.19 88 ALA A CA 1
ATOM 710 C C . ALA A 1 88 ? 3.246 2.814 15.157 1.00 96.19 88 ALA A C 1
ATOM 712 O O . ALA A 1 88 ? 2.525 3.772 15.441 1.00 96.19 88 ALA A O 1
ATOM 713 N N . GLY A 1 89 ? 3.628 2.550 13.902 1.00 96.12 89 GLY A N 1
ATOM 714 C CA . GLY A 1 89 ? 3.261 3.393 12.761 1.00 96.12 89 GLY A CA 1
ATOM 715 C C . GLY A 1 89 ? 1.752 3.418 12.512 1.00 96.12 89 GLY A C 1
ATOM 716 O O . GLY A 1 89 ? 1.144 4.488 12.468 1.00 96.12 89 GLY A O 1
ATOM 717 N N . ALA A 1 90 ? 1.122 2.242 12.436 1.00 92.81 90 ALA A N 1
ATOM 718 C CA . ALA A 1 90 ? -0.318 2.126 12.205 1.00 92.81 90 ALA A CA 1
ATOM 719 C C . ALA A 1 90 ? -1.140 2.754 13.343 1.00 92.81 90 ALA A C 1
ATOM 721 O O . ALA A 1 90 ? -2.167 3.390 13.108 1.00 92.81 90 ALA A O 1
ATOM 722 N N . LYS A 1 91 ? -0.689 2.613 14.593 1.00 93.94 91 LYS A N 1
ATOM 723 C CA . LYS A 1 91 ? -1.327 3.254 15.749 1.00 93.94 91 LYS A CA 1
ATOM 724 C C . LYS A 1 91 ? -1.216 4.772 15.722 1.00 93.94 91 LYS A C 1
ATOM 726 O O . LYS A 1 91 ? -2.207 5.450 15.989 1.00 93.94 91 LYS A O 1
ATOM 731 N N . LEU A 1 92 ? -0.035 5.299 15.401 1.00 96.81 92 LEU A N 1
ATOM 732 C CA . LEU A 1 92 ? 0.170 6.740 15.290 1.00 96.81 92 LEU A CA 1
ATOM 733 C C . LEU A 1 92 ? -0.718 7.333 14.191 1.00 96.81 92 LEU A C 1
ATOM 735 O O . LEU A 1 92 ? -1.375 8.343 14.431 1.00 96.81 92 LEU A O 1
ATOM 739 N N . PHE A 1 93 ? -0.803 6.661 13.039 1.00 95.81 93 PHE A N 1
ATOM 740 C CA . PHE A 1 93 ? -1.697 7.050 11.951 1.00 95.81 93 PHE A CA 1
ATOM 741 C C . PHE A 1 93 ? -3.161 7.121 12.409 1.00 95.81 93 PHE A C 1
ATOM 743 O O . PHE A 1 93 ? -3.797 8.162 12.257 1.00 95.81 93 PHE A O 1
ATOM 750 N N . ARG A 1 94 ? -3.683 6.058 13.043 1.00 93.62 94 ARG A N 1
ATOM 751 C CA . ARG A 1 94 ? -5.070 6.032 13.548 1.00 93.62 94 ARG A CA 1
ATOM 752 C C . ARG A 1 94 ? -5.345 7.156 14.545 1.00 93.62 94 ARG A C 1
ATOM 754 O O . ARG A 1 94 ? -6.384 7.800 14.460 1.00 93.62 94 ARG A O 1
ATOM 761 N N . LYS A 1 95 ? -4.402 7.428 15.455 1.00 96.50 95 LYS A N 1
ATOM 762 C CA . LYS A 1 95 ? -4.520 8.534 16.415 1.00 96.50 95 LYS A CA 1
ATOM 763 C C . LYS A 1 95 ? -4.628 9.887 15.706 1.00 96.50 95 LYS A C 1
ATOM 765 O O . LYS A 1 95 ? -5.497 10.677 16.053 1.00 96.50 95 LYS A O 1
ATOM 770 N N . GLN A 1 96 ? -3.762 10.155 14.730 1.00 98.00 96 GLN A N 1
ATOM 771 C CA . GLN A 1 96 ? -3.774 11.421 13.989 1.00 98.00 96 GLN A CA 1
ATOM 772 C C . GLN A 1 96 ? -5.027 11.579 13.123 1.00 98.00 96 GLN A C 1
ATOM 774 O O . GLN A 1 96 ? -5.560 12.681 13.019 1.00 98.00 96 GLN A O 1
ATOM 779 N N . LEU A 1 97 ? -5.509 10.489 12.520 1.00 95.56 97 LEU A N 1
ATOM 780 C CA . LEU A 1 97 ? -6.755 10.493 11.760 1.00 95.56 97 LEU A CA 1
ATOM 781 C C . LEU A 1 97 ? -7.949 10.823 12.661 1.00 95.56 97 LEU A C 1
ATOM 783 O O . LEU A 1 97 ? -8.720 11.717 12.326 1.00 95.56 97 LEU A O 1
ATOM 787 N N . GLN A 1 98 ? -8.053 10.174 13.826 1.00 96.44 98 GLN A N 1
ATOM 788 C CA . GLN A 1 98 ? -9.118 10.459 14.790 1.00 96.44 98 GLN A CA 1
ATOM 789 C C . GLN A 1 98 ? -9.105 11.928 15.222 1.00 96.44 98 GLN A C 1
ATOM 791 O O . GLN A 1 98 ? -10.140 12.576 15.198 1.00 96.44 98 GLN A O 1
ATOM 796 N N . GLN A 1 99 ? -7.926 12.487 15.515 1.00 97.56 99 GLN A N 1
ATOM 797 C CA . GLN A 1 99 ? -7.797 13.903 15.871 1.00 97.56 99 GLN A CA 1
ATOM 798 C C . GLN A 1 99 ? -8.333 14.840 14.780 1.00 97.56 99 GLN A C 1
ATOM 800 O O . GLN A 1 99 ? -8.943 15.854 15.100 1.00 97.56 99 GLN A O 1
ATOM 805 N N . ARG A 1 100 ? -8.110 14.523 13.498 1.00 97.12 100 ARG A N 1
ATOM 806 C CA . ARG A 1 100 ? -8.650 15.318 12.382 1.00 97.12 100 ARG A CA 1
ATOM 807 C C . ARG A 1 100 ? -10.172 15.220 12.300 1.00 97.12 100 ARG A C 1
ATOM 809 O O . ARG A 1 100 ? -10.815 16.251 12.161 1.00 97.12 100 ARG A O 1
ATOM 816 N N . ILE A 1 101 ? -10.724 14.017 12.457 1.00 95.88 101 ILE A N 1
ATOM 817 C CA . ILE A 1 101 ? -12.176 13.784 12.492 1.00 95.88 101 ILE A CA 1
ATOM 818 C C . ILE A 1 101 ? -12.817 14.554 13.659 1.00 95.88 101 ILE A C 1
ATOM 820 O O . ILE A 1 101 ? -13.834 15.217 13.482 1.00 95.88 101 ILE A O 1
ATOM 824 N N . ASP A 1 102 ? -12.208 14.516 14.845 1.00 97.62 102 ASP A N 1
ATOM 825 C CA . ASP A 1 102 ? -12.709 15.221 16.030 1.00 97.62 102 ASP A CA 1
ATOM 826 C C . ASP A 1 102 ? -12.727 16.745 15.818 1.00 97.62 102 ASP A C 1
ATOM 828 O O . ASP A 1 102 ? -13.679 17.415 16.221 1.00 97.62 102 ASP A O 1
ATOM 832 N N . ILE A 1 103 ? -11.699 17.290 15.154 1.00 98.00 103 ILE A N 1
ATOM 833 C CA . ILE A 1 103 ? -11.639 18.707 14.766 1.00 98.00 103 ILE A CA 1
ATOM 834 C C . ILE A 1 103 ? -12.763 19.045 13.782 1.00 98.00 103 ILE A C 1
ATOM 836 O O . ILE A 1 103 ? -13.433 20.057 13.963 1.00 98.00 103 ILE A O 1
ATOM 840 N N . GLU A 1 104 ? -12.980 18.215 12.759 1.00 97.12 104 GLU A N 1
ATOM 841 C CA . GLU A 1 104 ? -14.047 18.423 11.772 1.00 97.12 104 GLU A CA 1
ATOM 842 C C . GLU A 1 104 ? -15.437 18.420 12.423 1.00 97.12 104 GLU A C 1
ATOM 844 O O . GLU A 1 104 ? -16.248 19.283 12.108 1.00 97.12 104 GLU A O 1
ATOM 849 N N . ASN A 1 105 ? -15.679 17.518 13.378 1.00 95.19 105 ASN A N 1
ATOM 850 C CA . ASN A 1 105 ? -16.951 17.397 14.099 1.00 95.19 105 ASN A CA 1
ATOM 851 C C . ASN A 1 105 ? -17.195 18.491 15.154 1.00 95.19 105 ASN A C 1
ATOM 853 O O . ASN A 1 105 ? -18.308 18.600 15.666 1.00 95.19 105 ASN A O 1
ATOM 857 N N . SER A 1 106 ? -16.161 19.244 15.540 1.00 91.06 106 SER A N 1
ATOM 858 C CA . SER A 1 106 ? -16.263 20.315 16.545 1.00 91.06 106 SER A CA 1
ATOM 859 C C . SER A 1 106 ? -16.561 21.693 15.938 1.00 91.06 106 SER A C 1
ATOM 861 O O . SER A 1 106 ? -16.698 22.659 16.691 1.00 91.06 106 SER A O 1
ATOM 863 N N . ASN A 1 107 ? -16.628 21.783 14.605 1.00 66.38 107 ASN A N 1
ATOM 864 C CA . ASN A 1 107 ? -17.007 22.981 13.847 1.00 66.38 107 ASN A CA 1
ATOM 865 C C . ASN A 1 107 ? -18.497 22.967 13.497 1.00 66.38 107 ASN A C 1
ATOM 867 O O . ASN A 1 107 ? -19.071 24.076 13.418 1.00 66.38 107 ASN A O 1
#